Protein AF-A0A658NZV2-F1 (afdb_monomer_lite)

pLDDT: mean 90.11, std 6.45, range [63.69, 96.94]

Sequence (92 aa):
LFAEFDTFVMGRRTWEAAAAMGPENPLAGKRVVVVSRTLSADAAPGATLVRDGVVEAVARLKAEEGKDVWLYGGGALFRTLLDAGLVDTAEV

Structure (mmCIF, N/CA/C/O backbone):
data_AF-A0A658NZV2-F1
#
_entry.id   AF-A0A658NZV2-F1
#
loop_
_atom_site.group_PDB
_atom_site.id
_atom_site.type_symbol
_atom_site.label_atom_id
_atom_site.label_alt_id
_atom_site.label_comp_id
_atom_site.label_asym_id
_atom_site.label_entity_id
_atom_site.label_seq_id
_atom_site.pdbx_PDB_ins_code
_atom_site.Cartn_x
_atom_site.Cartn_y
_atom_site.Cartn_z
_atom_site.occupancy
_atom_site.B_iso_or_equiv
_atom_site.auth_seq_id
_atom_site.auth_comp_id
_atom_site.auth_asym_id
_atom_site.auth_atom_id
_atom_site.pdbx_PDB_model_num
ATOM 1 N N . LEU A 1 1 ? -9.447 12.675 -4.533 1.00 64.31 1 LEU A N 1
ATOM 2 C CA . LEU A 1 1 ? -9.026 11.262 -4.501 1.00 64.31 1 LEU A CA 1
ATOM 3 C C . LEU A 1 1 ? -7.582 11.073 -4.030 1.00 64.31 1 LEU A C 1
ATOM 5 O O . LEU A 1 1 ? -7.382 11.002 -2.833 1.00 64.31 1 LEU A O 1
ATOM 9 N N . PHE A 1 2 ? -6.536 11.090 -4.869 1.00 63.69 2 PHE A N 1
ATOM 10 C CA . PHE A 1 2 ? -5.159 10.769 -4.409 1.00 63.69 2 PHE A CA 1
ATOM 11 C C . PHE A 1 2 ? -4.565 11.705 -3.331 1.00 63.69 2 PHE A C 1
ATOM 13 O O . PHE A 1 2 ? -3.622 11.337 -2.633 1.00 63.69 2 PHE A O 1
ATOM 20 N N . ALA A 1 3 ? -5.080 12.928 -3.184 1.00 70.38 3 ALA A N 1
ATOM 21 C CA . ALA A 1 3 ? -4.647 13.867 -2.144 1.00 70.38 3 ALA A CA 1
ATOM 22 C C . ALA A 1 3 ? -5.201 13.532 -0.742 1.00 70.38 3 ALA A C 1
ATOM 24 O O . ALA A 1 3 ? -4.617 13.953 0.264 1.00 70.38 3 ALA A O 1
ATOM 25 N N . GLU A 1 4 ? -6.301 12.778 -0.683 1.00 77.56 4 GLU A N 1
ATOM 26 C CA . GLU A 1 4 ? -6.985 12.379 0.555 1.00 77.56 4 GLU A CA 1
ATOM 27 C C . GLU A 1 4 ? -6.301 11.188 1.224 1.00 77.56 4 GLU A C 1
ATOM 29 O O . 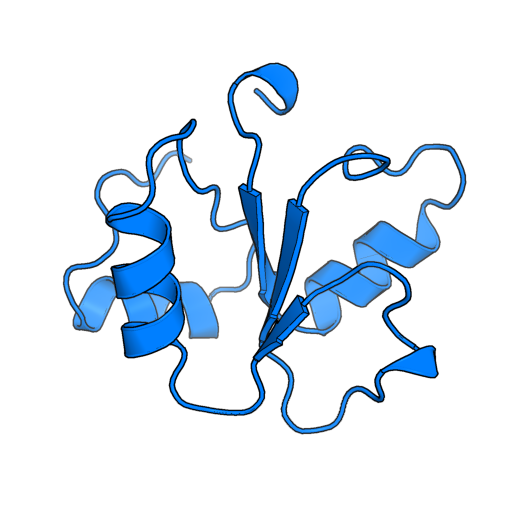GLU A 1 4 ? -6.372 11.063 2.437 1.00 77.56 4 GLU A O 1
ATOM 34 N N . PHE A 1 5 ? -5.534 10.405 0.464 1.00 82.88 5 PHE A N 1
ATOM 35 C CA . PHE A 1 5 ? -4.784 9.255 0.963 1.00 82.88 5 PHE A CA 1
ATOM 36 C C . PHE A 1 5 ? -3.285 9.575 1.000 1.00 82.88 5 PHE A C 1
ATOM 38 O O . PHE A 1 5 ? -2.719 10.180 0.073 1.00 82.88 5 PHE A O 1
ATOM 45 N N . ASP A 1 6 ? -2.623 9.201 2.089 1.00 84.12 6 ASP A N 1
ATOM 46 C CA . ASP A 1 6 ? -1.162 9.278 2.212 1.00 84.12 6 ASP A CA 1
ATOM 47 C C . ASP A 1 6 ? -0.485 7.916 1.999 1.00 84.12 6 ASP A C 1
ATOM 49 O O . ASP A 1 6 ? 0.681 7.877 1.591 1.00 84.12 6 ASP A O 1
ATOM 53 N N . THR A 1 7 ? -1.241 6.830 2.183 1.00 92.56 7 THR A N 1
ATOM 54 C CA . THR A 1 7 ? -0.752 5.455 2.186 1.00 92.56 7 THR A CA 1
ATOM 55 C C . THR A 1 7 ? -1.494 4.612 1.159 1.00 92.56 7 THR A C 1
ATOM 57 O O . THR A 1 7 ? -2.716 4.485 1.189 1.00 92.56 7 THR A O 1
ATOM 60 N N . PHE A 1 8 ? -0.734 3.987 0.262 1.00 94.19 8 PHE A N 1
ATOM 61 C CA . PHE A 1 8 ? -1.250 3.116 -0.788 1.00 94.19 8 PHE A CA 1
ATOM 62 C C . PHE A 1 8 ? -0.724 1.702 -0.594 1.00 94.19 8 PHE A C 1
ATOM 64 O O . PHE A 1 8 ? 0.488 1.477 -0.603 1.00 94.19 8 PHE A O 1
ATOM 71 N N . VAL A 1 9 ? -1.630 0.737 -0.466 1.00 95.44 9 VAL A N 1
ATOM 72 C CA . VAL A 1 9 ? -1.290 -0.686 -0.382 1.00 95.44 9 VAL A CA 1
ATOM 73 C C . VAL A 1 9 ? -1.618 -1.340 -1.714 1.00 95.44 9 VAL A C 1
ATOM 75 O O . VAL A 1 9 ? -2.724 -1.175 -2.236 1.00 95.44 9 VAL A O 1
ATOM 78 N N . MET A 1 10 ? -0.667 -2.081 -2.285 1.00 95.94 10 MET A N 1
ATOM 79 C CA . MET A 1 10 ? -0.892 -2.759 -3.556 1.00 95.94 10 MET A CA 1
ATOM 80 C C . MET A 1 10 ? -0.113 -4.056 -3.753 1.00 95.94 10 MET A C 1
ATOM 82 O O . MET A 1 10 ? 0.901 -4.310 -3.112 1.00 95.94 10 MET A O 1
ATOM 86 N N . GLY A 1 11 ? -0.571 -4.887 -4.686 1.00 95.50 11 GLY A N 1
ATOM 87 C CA . GLY A 1 11 ? 0.188 -6.034 -5.180 1.00 95.50 11 GLY A CA 1
ATOM 88 C C . GLY A 1 11 ? 1.237 -5.650 -6.229 1.00 95.50 11 GLY A C 1
ATOM 89 O O . GLY A 1 11 ? 1.184 -4.579 -6.832 1.00 95.50 11 GLY A O 1
ATOM 90 N N . ARG A 1 12 ? 2.154 -6.580 -6.521 1.00 94.19 12 ARG A N 1
ATOM 91 C CA . ARG A 1 12 ? 3.233 -6.382 -7.508 1.00 94.19 12 ARG A CA 1
ATOM 92 C C . ARG A 1 12 ? 2.774 -5.851 -8.866 1.00 94.19 12 ARG A C 1
ATOM 94 O O . ARG A 1 12 ? 3.358 -4.900 -9.355 1.00 94.19 12 ARG A O 1
ATOM 101 N N . ARG A 1 13 ? 1.766 -6.472 -9.489 1.00 92.69 13 ARG A N 1
ATOM 102 C CA . ARG A 1 13 ? 1.347 -6.100 -10.854 1.00 92.69 13 ARG A CA 1
ATOM 103 C C . ARG A 1 13 ? 0.881 -4.647 -10.924 1.00 92.69 13 ARG A C 1
ATOM 105 O O . ARG A 1 13 ? 1.165 -3.950 -11.887 1.00 92.69 13 ARG A O 1
ATOM 112 N N . THR A 1 14 ? 0.181 -4.196 -9.885 1.00 93.12 14 THR A N 1
ATOM 113 C CA . THR A 1 14 ? -0.270 -2.810 -9.767 1.00 93.12 14 THR A CA 1
ATOM 114 C C . THR A 1 14 ? 0.914 -1.867 -9.557 1.00 93.12 14 THR A C 1
ATOM 116 O O . THR A 1 14 ? 0.966 -0.821 -10.193 1.00 93.12 14 THR A O 1
ATOM 119 N N . TRP A 1 15 ? 1.893 -2.262 -8.733 1.00 92.75 15 TRP A N 1
ATOM 120 C CA . TRP A 1 15 ? 3.145 -1.516 -8.581 1.00 92.75 15 TRP A CA 1
ATOM 121 C C . TRP A 1 15 ? 3.893 -1.367 -9.910 1.00 92.75 15 TRP A C 1
ATOM 123 O O . TRP A 1 15 ? 4.255 -0.257 -10.278 1.00 92.75 15 TRP A O 1
ATOM 133 N N . GLU A 1 16 ? 4.086 -2.458 -10.654 1.00 92.00 16 GLU A N 1
ATOM 134 C CA . GLU A 1 16 ? 4.780 -2.443 -11.949 1.00 92.00 16 GLU A CA 1
ATOM 135 C C . GLU A 1 16 ? 4.073 -1.526 -12.958 1.00 92.00 16 GLU A C 1
ATOM 137 O O . GLU A 1 16 ? 4.732 -0.752 -13.650 1.00 92.00 16 GLU A O 1
ATOM 142 N N . ALA A 1 17 ? 2.736 -1.553 -12.996 1.00 91.19 17 ALA A N 1
ATOM 143 C CA . ALA A 1 17 ? 1.949 -0.661 -13.844 1.00 91.19 17 ALA A CA 1
ATOM 144 C C . ALA A 1 17 ? 2.111 0.816 -13.448 1.00 91.19 17 ALA A C 1
ATOM 146 O O . ALA A 1 17 ? 2.314 1.658 -14.318 1.00 91.19 17 ALA A O 1
ATOM 147 N N . ALA A 1 18 ? 2.068 1.133 -12.150 1.00 89.31 18 ALA A N 1
ATOM 148 C CA . ALA A 1 18 ? 2.266 2.499 -11.665 1.00 89.31 18 ALA A CA 1
ATOM 149 C C . ALA A 1 18 ? 3.704 2.993 -11.902 1.00 89.31 18 ALA A C 1
ATOM 151 O O . ALA A 1 18 ? 3.912 4.131 -12.316 1.00 89.31 18 ALA A O 1
ATOM 152 N N . ALA A 1 19 ? 4.703 2.132 -11.695 1.00 87.88 19 ALA A N 1
ATOM 153 C CA . ALA A 1 19 ? 6.106 2.446 -11.948 1.00 87.88 19 ALA A CA 1
ATOM 154 C C . ALA A 1 19 ? 6.376 2.720 -13.438 1.00 87.88 19 ALA A C 1
ATOM 156 O O . ALA A 1 19 ? 7.160 3.609 -13.767 1.00 87.88 19 ALA A O 1
ATOM 157 N N . ALA A 1 20 ? 5.683 2.015 -14.338 1.00 90.00 20 ALA A N 1
ATOM 158 C CA . ALA A 1 20 ? 5.779 2.233 -15.780 1.00 90.00 20 ALA A CA 1
ATOM 159 C C . ALA A 1 20 ? 5.227 3.597 -16.247 1.00 90.00 20 ALA A C 1
ATOM 161 O O . ALA A 1 20 ? 5.556 4.023 -17.352 1.00 90.00 20 ALA A O 1
ATOM 162 N N . MET A 1 21 ? 4.442 4.307 -15.422 1.00 87.38 21 MET A N 1
ATOM 163 C CA . MET A 1 21 ? 3.948 5.661 -15.733 1.00 87.38 21 MET A CA 1
ATOM 164 C C . MET A 1 21 ? 5.036 6.743 -15.618 1.00 87.38 21 MET A C 1
ATOM 166 O O . MET A 1 21 ? 4.845 7.866 -16.084 1.00 87.38 21 MET A O 1
ATOM 170 N N . GLY A 1 22 ? 6.183 6.437 -15.001 1.00 84.00 22 GLY A N 1
ATOM 171 C 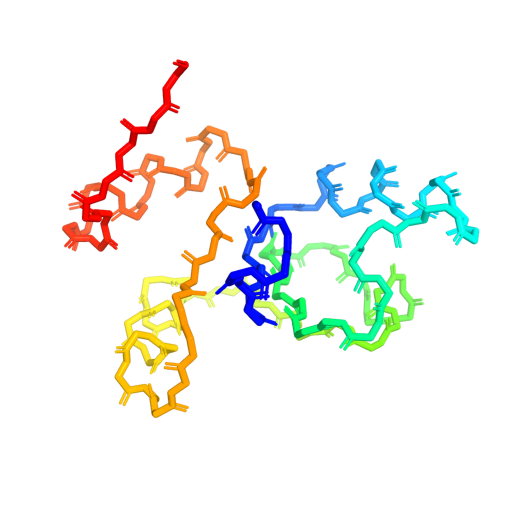CA . GLY A 1 22 ? 7.297 7.378 -14.894 1.00 84.00 22 GLY A CA 1
ATOM 172 C C . G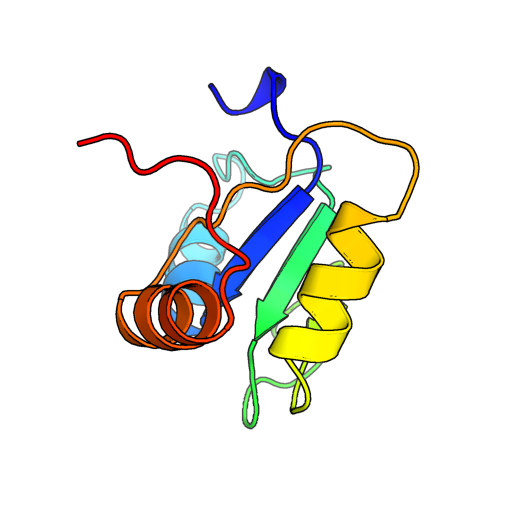LY A 1 22 ? 6.926 8.661 -14.122 1.00 84.00 22 GLY A C 1
ATOM 173 O O . GLY A 1 22 ? 6.330 8.563 -13.049 1.00 84.00 22 GLY A O 1
ATOM 174 N N . PRO A 1 23 ? 7.276 9.865 -14.619 1.00 82.19 23 PRO A N 1
ATOM 175 C CA . PRO A 1 23 ? 7.013 11.137 -13.930 1.00 82.19 23 PRO A CA 1
ATOM 176 C C . PRO A 1 23 ? 5.534 11.439 -13.663 1.00 82.19 23 PRO A C 1
ATOM 178 O O . PRO A 1 23 ? 5.227 12.217 -12.765 1.00 82.19 23 PRO A O 1
ATOM 181 N N . GLU A 1 24 ? 4.622 10.831 -14.422 1.00 82.56 24 GLU A N 1
ATOM 182 C CA . GLU A 1 24 ? 3.175 11.005 -14.253 1.00 82.56 24 GLU A CA 1
ATOM 183 C C . GLU A 1 24 ? 2.592 10.091 -13.166 1.00 82.56 24 GLU A C 1
ATOM 185 O O . GLU A 1 24 ? 1.382 10.085 -12.942 1.00 82.56 24 GLU A O 1
ATOM 190 N N . ASN A 1 25 ? 3.433 9.307 -12.482 1.00 84.44 25 ASN A N 1
ATOM 191 C CA . ASN A 1 25 ? 2.988 8.405 -11.432 1.00 84.44 25 ASN A CA 1
ATOM 192 C C . ASN A 1 25 ? 2.340 9.195 -10.270 1.00 84.44 25 ASN A C 1
ATOM 194 O O . ASN A 1 25 ? 3.045 9.901 -9.539 1.00 84.44 25 ASN A O 1
ATOM 198 N N . PRO A 1 26 ? 1.025 9.028 -10.019 1.00 82.56 26 PRO A N 1
ATOM 199 C CA . PRO A 1 26 ? 0.307 9.765 -8.976 1.00 82.56 26 PRO A CA 1
ATOM 200 C C . PRO A 1 26 ? 0.733 9.376 -7.550 1.00 82.56 26 PRO A C 1
ATOM 202 O O . PRO A 1 26 ? 0.328 10.023 -6.584 1.00 82.56 26 PRO A O 1
ATOM 205 N N . LEU A 1 27 ? 1.539 8.320 -7.406 1.00 86.00 27 LEU A N 1
ATOM 206 C CA . LEU A 1 27 ? 2.075 7.838 -6.134 1.00 86.00 27 LEU A CA 1
ATOM 207 C C . LEU A 1 27 ? 3.415 8.490 -5.761 1.00 86.00 27 LEU A C 1
ATOM 209 O O . LEU A 1 27 ? 3.952 8.205 -4.689 1.00 86.00 27 LEU A O 1
ATOM 213 N N . ALA A 1 28 ? 3.979 9.346 -6.618 1.00 83.81 28 ALA A N 1
ATOM 214 C CA . ALA A 1 28 ? 5.218 10.051 -6.315 1.00 83.81 28 ALA A CA 1
ATOM 215 C C . ALA A 1 28 ? 5.084 10.862 -5.008 1.00 83.81 28 ALA A C 1
ATOM 217 O O . ALA A 1 28 ? 4.163 11.661 -4.840 1.00 83.81 28 ALA A O 1
ATOM 218 N N . GLY A 1 29 ? 5.999 10.633 -4.061 1.00 84.62 29 GLY A N 1
ATOM 219 C CA . GLY A 1 29 ? 5.982 11.282 -2.743 1.00 84.62 29 GLY A CA 1
ATOM 220 C C . GLY A 1 29 ? 4.938 10.740 -1.757 1.00 84.62 29 GLY A C 1
ATOM 221 O O . GLY A 1 29 ? 4.769 11.319 -0.685 1.00 84.62 29 GLY A O 1
ATOM 222 N N . LYS A 1 30 ? 4.239 9.646 -2.087 1.00 88.50 30 LYS A N 1
ATOM 223 C CA . LYS A 1 30 ? 3.303 8.953 -1.188 1.00 88.50 30 LYS A CA 1
ATOM 224 C C . LYS A 1 30 ? 3.966 7.761 -0.509 1.00 88.50 30 LYS A C 1
ATOM 226 O O . LYS A 1 30 ? 4.936 7.201 -1.022 1.00 88.50 30 LYS A O 1
ATOM 231 N N . ARG A 1 31 ? 3.416 7.327 0.628 1.00 92.31 31 ARG A N 1
ATOM 232 C CA . ARG A 1 31 ? 3.825 6.067 1.254 1.00 92.31 31 ARG A CA 1
ATOM 233 C C . ARG A 1 31 ? 3.231 4.917 0.449 1.00 92.31 31 ARG A C 1
ATOM 235 O O . ARG A 1 31 ? 2.014 4.794 0.339 1.00 92.31 31 ARG A O 1
ATOM 242 N N . VAL A 1 32 ? 4.087 4.064 -0.104 1.00 94.69 32 VAL A N 1
ATOM 243 C CA . VAL A 1 32 ? 3.661 2.907 -0.900 1.00 94.69 32 VAL A CA 1
ATOM 244 C C . VAL A 1 32 ? 4.073 1.619 -0.203 1.00 94.69 32 VAL A C 1
ATOM 246 O O . VAL A 1 32 ? 5.231 1.447 0.171 1.00 94.69 32 VAL A O 1
ATOM 249 N N . VAL A 1 33 ? 3.123 0.701 -0.045 1.00 95.75 33 VAL A N 1
ATOM 250 C CA . VAL A 1 33 ? 3.322 -0.631 0.527 1.00 95.75 33 VAL A CA 1
ATOM 251 C C . VAL A 1 33 ? 3.023 -1.671 -0.546 1.00 95.75 33 VAL A C 1
ATOM 253 O O . VAL A 1 33 ? 1.891 -1.778 -1.020 1.00 95.75 33 VAL A O 1
ATOM 256 N N . VAL A 1 34 ? 4.031 -2.452 -0.932 1.00 96.44 34 VAL A N 1
ATOM 257 C CA . VAL A 1 34 ? 3.911 -3.466 -1.985 1.00 96.44 34 VAL A CA 1
ATOM 258 C C . VAL A 1 34 ? 3.942 -4.864 -1.385 1.00 96.44 34 VAL A C 1
ATOM 260 O O . VAL A 1 34 ? 4.942 -5.300 -0.819 1.00 96.44 34 VAL A O 1
ATOM 263 N N . VAL A 1 35 ? 2.850 -5.601 -1.564 1.00 96.50 35 VAL A N 1
ATOM 264 C CA . VAL A 1 35 ? 2.689 -6.980 -1.099 1.00 96.50 35 VAL A CA 1
ATOM 265 C C . VAL A 1 35 ? 3.181 -7.930 -2.189 1.00 96.50 35 VAL A C 1
ATOM 267 O O . VAL A 1 35 ? 2.662 -7.919 -3.311 1.00 96.50 35 VAL A O 1
ATOM 270 N N . SER A 1 36 ? 4.195 -8.747 -1.879 1.00 94.94 36 SER A N 1
ATOM 271 C CA . SER A 1 36 ? 5.372 -8.935 -2.745 1.00 94.94 36 SER A CA 1
ATOM 272 C C . SER A 1 36 ? 6.317 -10.047 -2.269 1.00 94.94 36 SER A C 1
ATOM 274 O O . SER A 1 36 ? 7.384 -9.729 -1.764 1.00 94.94 36 SER A O 1
ATOM 276 N N . ARG A 1 37 ? 6.037 -11.339 -2.512 1.00 92.88 37 ARG A N 1
ATOM 277 C CA . ARG A 1 37 ? 7.008 -12.414 -2.190 1.00 92.88 37 ARG A CA 1
ATOM 278 C C . ARG A 1 37 ? 8.249 -12.453 -3.084 1.00 92.88 37 ARG A C 1
ATOM 280 O O . ARG A 1 37 ? 9.327 -12.769 -2.601 1.00 92.88 37 ARG A O 1
ATOM 287 N N . THR A 1 38 ? 8.122 -12.125 -4.371 1.00 93.19 38 THR A N 1
ATOM 288 C CA . THR A 1 38 ? 9.225 -12.287 -5.349 1.00 93.19 38 THR A CA 1
ATOM 289 C C . THR A 1 38 ? 9.711 -10.982 -5.981 1.00 93.19 38 THR A C 1
ATOM 291 O O . THR A 1 38 ? 10.560 -11.025 -6.862 1.00 93.19 38 THR A O 1
ATOM 294 N N . LEU A 1 39 ? 9.178 -9.833 -5.558 1.00 93.56 39 LEU A N 1
ATOM 295 C CA . LEU A 1 39 ? 9.721 -8.533 -5.958 1.00 93.56 39 LEU A CA 1
ATOM 296 C C .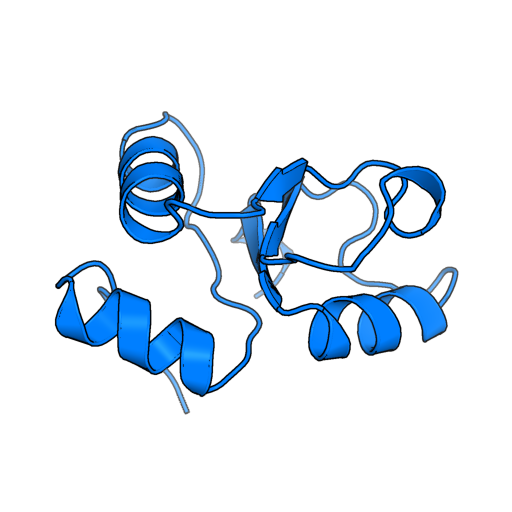 LEU A 1 39 ? 10.979 -8.261 -5.115 1.00 93.56 39 LEU A C 1
ATOM 298 O O . LEU A 1 39 ? 10.990 -8.535 -3.906 1.00 93.56 39 LEU A O 1
ATOM 302 N N . SER A 1 40 ? 12.051 -7.797 -5.753 1.00 91.81 40 SER A N 1
ATOM 303 C CA . SER A 1 40 ? 13.264 -7.353 -5.061 1.00 91.81 40 SER A CA 1
ATOM 304 C C . SER A 1 40 ? 13.080 -5.929 -4.534 1.00 91.81 40 SER A C 1
ATOM 306 O O . SER A 1 40 ? 12.255 -5.176 -5.047 1.00 91.81 40 SER A O 1
ATOM 308 N N . ALA A 1 41 ? 13.847 -5.555 -3.507 1.00 88.44 41 ALA A N 1
ATOM 309 C CA . ALA A 1 41 ? 13.821 -4.189 -2.982 1.00 88.44 41 ALA A CA 1
ATOM 310 C C . ALA A 1 41 ? 14.285 -3.170 -4.041 1.00 88.44 41 ALA A C 1
ATOM 312 O O . ALA A 1 41 ? 13.676 -2.116 -4.184 1.00 88.44 41 ALA A O 1
ATOM 313 N N . ASP A 1 42 ? 15.279 -3.537 -4.856 1.00 89.75 42 ASP A N 1
ATOM 314 C CA . ASP A 1 42 ? 15.799 -2.691 -5.940 1.00 89.75 42 ASP A CA 1
ATOM 315 C C . ASP A 1 42 ? 14.754 -2.402 -7.030 1.00 89.75 42 ASP A C 1
ATOM 317 O O . ASP A 1 42 ? 14.807 -1.366 -7.685 1.00 89.75 42 ASP A O 1
ATOM 321 N N . ALA A 1 43 ? 13.777 -3.299 -7.212 1.00 87.69 43 ALA A N 1
ATOM 322 C CA . ALA A 1 43 ? 12.675 -3.126 -8.159 1.00 87.69 43 ALA A CA 1
ATOM 323 C C . ALA A 1 43 ? 11.503 -2.302 -7.589 1.00 87.69 43 ALA A C 1
ATOM 325 O O . ALA A 1 43 ? 10.516 -2.062 -8.291 1.00 87.69 43 ALA A O 1
ATOM 326 N N . ALA A 1 44 ? 11.582 -1.888 -6.321 1.00 87.69 44 ALA A N 1
ATOM 327 C CA . ALA A 1 44 ? 10.566 -1.085 -5.650 1.00 87.69 44 ALA A CA 1
ATOM 328 C C . ALA A 1 44 ? 11.187 0.036 -4.792 1.00 87.69 44 ALA A C 1
ATOM 330 O O . ALA A 1 44 ? 10.952 0.089 -3.581 1.00 87.69 44 ALA A O 1
ATOM 331 N N . PRO A 1 45 ? 12.002 0.930 -5.386 1.00 87.25 45 PRO A N 1
ATOM 332 C CA . PRO A 1 45 ? 12.690 1.968 -4.631 1.00 87.25 45 PRO A CA 1
ATOM 333 C C . PRO A 1 45 ? 11.687 2.899 -3.942 1.00 87.25 45 PRO A C 1
ATOM 335 O O . PRO A 1 45 ? 10.746 3.394 -4.561 1.00 87.25 45 PRO A O 1
ATOM 338 N N . GLY A 1 46 ? 11.895 3.131 -2.645 1.00 87.19 46 GLY A N 1
ATOM 339 C CA . GLY A 1 46 ? 11.031 3.988 -1.827 1.00 87.19 46 GLY A CA 1
ATOM 340 C C . GLY A 1 46 ? 9.715 3.345 -1.373 1.00 87.19 46 GLY A C 1
ATOM 341 O O . GLY A 1 46 ? 8.975 3.981 -0.627 1.00 87.19 46 GLY A O 1
ATOM 342 N N . ALA A 1 47 ? 9.428 2.099 -1.765 1.00 92.94 47 ALA A N 1
ATOM 343 C CA . ALA A 1 47 ? 8.267 1.362 -1.281 1.00 92.94 47 ALA A CA 1
ATOM 344 C C . ALA A 1 47 ? 8.630 0.411 -0.129 1.00 92.94 47 ALA A C 1
ATOM 346 O O . ALA A 1 47 ? 9.691 -0.216 -0.109 1.00 92.94 47 ALA A O 1
ATOM 347 N N . THR A 1 48 ? 7.701 0.236 0.807 1.00 94.69 48 THR A N 1
ATOM 348 C CA . THR A 1 48 ? 7.793 -0.792 1.846 1.00 94.69 48 THR A CA 1
ATOM 349 C C . THR A 1 48 ? 7.336 -2.126 1.275 1.00 94.69 48 THR A C 1
ATOM 351 O O . THR A 1 48 ? 6.177 -2.284 0.894 1.00 94.69 48 THR A O 1
ATOM 354 N N . LEU A 1 49 ? 8.228 -3.115 1.235 1.00 95.94 49 LEU A N 1
ATOM 355 C CA . LEU A 1 49 ? 7.889 -4.445 0.742 1.00 95.94 49 LEU A CA 1
ATOM 356 C C . LEU A 1 49 ? 7.355 -5.335 1.874 1.00 95.94 49 LEU A C 1
ATOM 358 O O . LEU A 1 49 ? 8.063 -5.618 2.838 1.00 95.94 49 LEU A O 1
ATOM 362 N N . VAL A 1 50 ? 6.135 -5.845 1.714 1.00 96.19 50 VAL A N 1
ATOM 363 C CA . VAL A 1 50 ? 5.532 -6.849 2.601 1.00 96.19 50 VAL A CA 1
ATOM 364 C C . VAL A 1 50 ? 5.580 -8.199 1.895 1.00 96.19 50 VAL A C 1
ATOM 366 O O . VAL A 1 50 ? 4.881 -8.430 0.906 1.00 96.19 50 VAL A O 1
ATOM 369 N N . ARG A 1 51 ? 6.444 -9.100 2.372 1.00 94.38 51 ARG A N 1
ATOM 370 C CA . ARG A 1 51 ? 6.576 -10.444 1.787 1.00 94.38 51 ARG A CA 1
ATOM 371 C C . ARG A 1 51 ? 5.450 -11.360 2.252 1.00 94.38 51 ARG A C 1
ATOM 373 O O . ARG A 1 51 ? 4.803 -11.980 1.414 1.00 94.38 51 ARG A O 1
ATOM 380 N N . ASP A 1 52 ? 5.188 -11.345 3.554 1.00 92.38 52 ASP A N 1
ATOM 381 C CA . ASP A 1 52 ? 4.186 -12.149 4.252 1.00 92.38 52 ASP A CA 1
ATOM 382 C C . ASP A 1 52 ? 3.530 -11.302 5.356 1.00 92.38 52 ASP A C 1
ATOM 384 O O . ASP A 1 52 ? 3.983 -10.190 5.634 1.00 92.38 52 ASP A O 1
ATOM 388 N N . GLY A 1 53 ? 2.465 -11.808 5.983 1.00 93.94 53 GLY A N 1
ATOM 389 C CA . GLY A 1 53 ? 1.814 -11.122 7.108 1.00 93.94 53 GLY A CA 1
ATOM 390 C C . GLY A 1 53 ? 1.105 -9.820 6.716 1.00 93.94 53 GLY A C 1
ATOM 391 O O . GLY A 1 53 ? 1.209 -8.798 7.393 1.00 93.94 53 GLY A O 1
ATOM 392 N N . VAL A 1 54 ? 0.429 -9.818 5.563 1.00 94.31 54 VAL A N 1
ATOM 393 C CA . VAL A 1 54 ? -0.228 -8.610 5.042 1.00 94.31 54 VAL A CA 1
ATOM 394 C C . VAL A 1 54 ? -1.380 -8.128 5.920 1.00 94.31 54 VAL A C 1
ATOM 396 O O . VAL A 1 54 ? -1.611 -6.927 6.013 1.00 94.31 54 VAL A O 1
ATOM 399 N N . VAL A 1 55 ? -2.075 -9.048 6.589 1.00 95.56 55 VAL A N 1
ATOM 400 C CA . VAL A 1 55 ? -3.173 -8.721 7.504 1.00 95.56 55 VAL A CA 1
ATOM 401 C C . VAL A 1 55 ? -2.628 -7.928 8.688 1.00 95.56 55 VAL A C 1
ATOM 403 O O . VAL A 1 55 ? -3.129 -6.851 8.997 1.00 95.56 55 VAL A O 1
ATOM 406 N N . GLU A 1 56 ? -1.539 -8.399 9.290 1.00 96.38 56 GLU A N 1
ATOM 407 C CA . GLU A 1 56 ? -0.865 -7.736 10.402 1.00 96.38 56 GLU A CA 1
ATOM 408 C C . GLU A 1 56 ? -0.255 -6.400 9.974 1.00 96.38 56 GLU A C 1
ATOM 410 O O . GLU A 1 56 ? -0.320 -5.425 10.722 1.00 96.38 56 GLU A O 1
ATOM 415 N N . ALA A 1 57 ? 0.320 -6.336 8.770 1.00 94.69 57 ALA A N 1
ATOM 416 C CA . ALA A 1 57 ? 0.870 -5.101 8.225 1.00 94.69 57 ALA A CA 1
ATOM 417 C C . ALA A 1 57 ? -0.220 -4.034 8.044 1.00 94.69 57 ALA A C 1
ATOM 419 O O . ALA A 1 57 ? -0.049 -2.906 8.498 1.00 94.69 57 ALA A O 1
ATOM 420 N N . VAL A 1 58 ? -1.356 -4.387 7.435 1.00 93.69 58 VAL A N 1
ATOM 421 C CA . VAL A 1 58 ? -2.469 -3.447 7.227 1.00 93.69 58 VAL A CA 1
ATOM 422 C C . VAL A 1 58 ? -3.147 -3.078 8.544 1.00 93.69 58 VAL A C 1
ATOM 424 O O . VAL A 1 58 ? -3.460 -1.909 8.743 1.00 93.69 58 VAL A O 1
ATOM 427 N N . ALA A 1 59 ? -3.309 -4.019 9.476 1.00 94.62 59 ALA A N 1
ATOM 428 C CA . ALA A 1 59 ? -3.842 -3.721 10.804 1.00 94.62 59 ALA A CA 1
ATOM 429 C C . ALA A 1 59 ? -2.972 -2.702 11.560 1.00 94.62 59 ALA A C 1
ATOM 431 O O . ALA A 1 59 ? -3.505 -1.803 12.204 1.00 94.62 59 ALA A O 1
ATOM 432 N N . ARG A 1 60 ? -1.639 -2.802 11.443 1.00 93.88 60 ARG A N 1
ATOM 433 C CA . ARG A 1 60 ? -0.713 -1.806 12.004 1.00 93.88 60 ARG A CA 1
ATOM 434 C C . ARG A 1 60 ? -0.858 -0.453 11.321 1.00 93.88 60 ARG A C 1
ATOM 436 O O . ARG A 1 60 ? -0.987 0.535 12.025 1.00 93.88 60 ARG A O 1
ATOM 443 N N . LEU A 1 61 ? -0.908 -0.419 9.988 1.00 92.50 61 LEU A N 1
ATOM 444 C CA . LEU A 1 61 ? -1.098 0.829 9.238 1.00 92.50 61 LEU A CA 1
ATOM 445 C C . LEU A 1 61 ? -2.392 1.542 9.642 1.00 92.50 61 LEU A C 1
ATOM 447 O O . LEU A 1 61 ? -2.373 2.743 9.865 1.00 92.50 61 LEU A O 1
ATOM 451 N N . LYS A 1 62 ? -3.495 0.802 9.800 1.00 90.69 62 LYS A N 1
ATOM 452 C CA . LYS A 1 62 ? -4.783 1.357 10.249 1.00 90.69 62 LYS A CA 1
ATOM 453 C C . LYS A 1 62 ? -4.766 1.875 11.692 1.00 90.69 62 LYS A C 1
ATOM 455 O O . LYS A 1 62 ? -5.664 2.618 12.066 1.00 90.69 62 LYS A O 1
ATOM 460 N N . ALA A 1 63 ? -3.797 1.456 12.504 1.00 91.88 63 ALA A N 1
ATOM 461 C CA . ALA A 1 63 ? -3.630 1.912 13.881 1.00 91.88 63 ALA A CA 1
ATOM 462 C C . ALA A 1 63 ? -2.634 3.080 14.015 1.00 91.88 63 ALA A C 1
ATOM 464 O O . ALA A 1 63 ? -2.519 3.649 15.099 1.00 91.88 63 ALA A O 1
ATOM 465 N N . GLU A 1 64 ? -1.891 3.413 12.955 1.00 90.06 64 GLU A N 1
ATOM 466 C CA . GLU A 1 64 ? -1.000 4.574 12.928 1.00 90.06 64 GLU A CA 1
ATOM 467 C C . GLU A 1 64 ? -1.820 5.871 12.801 1.00 90.06 64 GLU A C 1
ATOM 469 O O . GLU A 1 64 ? -2.865 5.905 12.153 1.00 90.06 64 GLU A O 1
ATOM 474 N N . GLU A 1 65 ? -1.343 6.960 13.411 1.00 84.50 65 GLU A N 1
ATOM 475 C CA . GLU A 1 65 ? -1.904 8.291 13.159 1.00 84.50 65 GLU A CA 1
ATOM 476 C C . GLU A 1 65 ? -1.578 8.716 11.720 1.00 84.50 65 GLU A C 1
ATOM 478 O O . GLU A 1 65 ? -0.421 8.671 11.297 1.00 84.50 65 GLU A O 1
ATOM 483 N N . GLY A 1 66 ? -2.584 9.144 10.958 1.00 82.62 66 GLY A N 1
ATO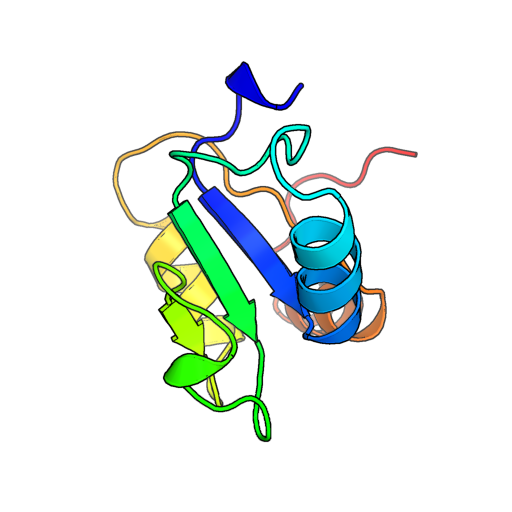M 484 C CA . GLY A 1 66 ? -2.407 9.493 9.552 1.00 82.62 66 GLY A CA 1
ATOM 485 C C . GLY A 1 66 ? -3.729 9.641 8.814 1.00 82.62 66 GLY A C 1
ATOM 486 O O . GLY A 1 66 ? -4.795 9.708 9.433 1.00 82.62 66 GLY A O 1
ATOM 487 N N . LYS A 1 67 ? -3.650 9.733 7.485 1.00 84.62 67 LYS A N 1
ATOM 488 C CA . LYS A 1 67 ? -4.828 9.687 6.615 1.00 84.62 67 LYS A CA 1
ATOM 489 C C . LYS A 1 67 ? -5.216 8.242 6.300 1.00 84.62 67 LYS A C 1
ATOM 491 O O . LYS A 1 67 ? -4.543 7.288 6.681 1.00 84.62 67 LYS A O 1
ATOM 496 N N . ASP A 1 68 ? -6.311 8.102 5.565 1.00 88.06 68 ASP A N 1
ATOM 497 C CA . ASP A 1 68 ? -6.838 6.808 5.166 1.00 88.06 68 ASP A CA 1
ATOM 498 C C . ASP A 1 68 ? -5.852 6.008 4.298 1.00 88.06 68 ASP A C 1
ATOM 500 O O . ASP A 1 68 ? -5.046 6.546 3.524 1.00 88.06 68 ASP A O 1
ATOM 504 N N . VAL A 1 69 ? -5.973 4.683 4.400 1.00 90.88 69 VAL A N 1
ATOM 505 C CA . VAL A 1 69 ? -5.205 3.715 3.617 1.00 90.88 69 VAL A CA 1
ATOM 506 C C . VAL A 1 69 ? -6.005 3.322 2.381 1.00 90.88 69 VAL A C 1
ATOM 508 O O . VAL A 1 69 ? -7.062 2.702 2.486 1.00 90.88 69 VAL A O 1
ATOM 511 N N . TRP A 1 70 ? -5.471 3.606 1.194 1.00 92.69 70 TRP A N 1
ATOM 512 C CA . TRP A 1 70 ? -6.094 3.179 -0.054 1.00 92.69 70 TRP A CA 1
ATOM 513 C C . TRP A 1 70 ? -5.548 1.825 -0.507 1.00 92.69 70 TRP A C 1
ATOM 515 O O . TRP A 1 70 ? -4.357 1.677 -0.812 1.00 92.69 70 TRP A O 1
ATOM 525 N N . LEU A 1 71 ? -6.428 0.831 -0.630 1.00 92.94 71 LEU A N 1
ATOM 526 C CA . LEU A 1 71 ? -6.099 -0.407 -1.327 1.00 92.94 71 LEU A CA 1
ATOM 527 C C . LEU A 1 71 ? -6.175 -0.171 -2.840 1.00 92.94 71 LEU A C 1
ATOM 529 O O . LEU A 1 71 ? -7.234 -0.258 -3.454 1.00 92.94 71 LEU A O 1
ATOM 533 N N . TYR A 1 72 ? -5.027 0.094 -3.458 1.00 90.69 72 TYR A N 1
ATOM 534 C CA . TYR A 1 72 ? -4.954 0.428 -4.884 1.00 90.69 72 TYR A CA 1
ATOM 535 C C . TYR A 1 72 ? -5.114 -0.802 -5.793 1.00 90.69 72 TYR A C 1
ATOM 537 O O . TYR A 1 72 ? -5.407 -0.685 -6.979 1.00 90.69 72 TYR A O 1
ATOM 545 N N . GLY A 1 73 ? -4.942 -2.005 -5.238 1.00 90.12 73 GLY A N 1
ATOM 546 C CA . GLY A 1 73 ? -5.225 -3.272 -5.911 1.00 90.12 73 GLY A CA 1
ATOM 547 C C . GLY A 1 73 ? -4.328 -4.417 -5.438 1.00 90.12 73 GLY A C 1
ATOM 548 O O . GLY A 1 73 ? -3.403 -4.235 -4.667 1.00 90.12 73 GLY A O 1
ATOM 549 N N . GLY A 1 74 ? -4.506 -5.659 -5.874 1.00 90.31 74 GLY A N 1
ATOM 550 C CA . GLY A 1 74 ? -5.552 -6.174 -6.755 1.00 90.31 74 GLY A CA 1
ATOM 551 C C . GLY A 1 74 ? -6.514 -7.114 -6.026 1.00 90.31 74 GLY A C 1
ATOM 552 O O . GLY A 1 74 ? -6.435 -7.285 -4.813 1.00 90.31 74 GLY A O 1
ATOM 553 N N . GLY A 1 75 ? -7.397 -7.771 -6.780 1.00 89.06 75 GLY A N 1
ATOM 554 C CA . GLY A 1 75 ? -8.522 -8.537 -6.225 1.00 89.06 75 GLY A CA 1
ATOM 555 C C . GLY A 1 75 ? -8.150 -9.623 -5.207 1.00 89.06 75 GLY A C 1
ATOM 556 O O . GLY A 1 75 ? -8.865 -9.803 -4.229 1.00 89.06 75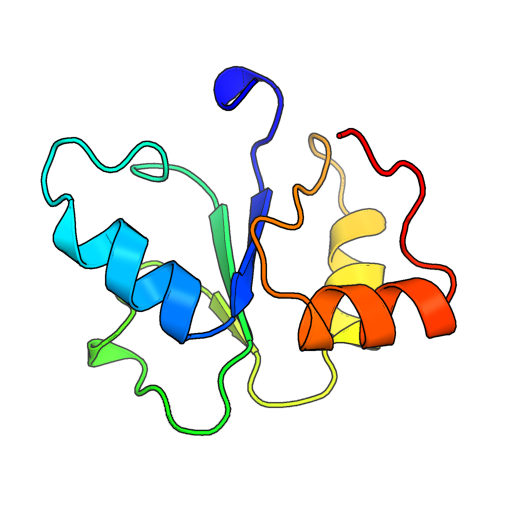 GLY A O 1
ATOM 557 N N . ALA A 1 76 ? -7.010 -10.304 -5.376 1.00 91.00 76 ALA A N 1
ATOM 558 C CA . ALA A 1 76 ? -6.542 -11.285 -4.390 1.00 91.00 76 ALA A CA 1
ATOM 559 C C . ALA A 1 76 ? -6.204 -10.633 -3.039 1.00 91.00 76 ALA A C 1
ATOM 561 O O . ALA A 1 76 ? -6.543 -11.172 -1.994 1.00 91.00 76 ALA A O 1
ATOM 562 N N . LEU A 1 77 ? -5.576 -9.454 -3.066 1.00 93.19 77 LEU A N 1
ATOM 563 C CA . LEU A 1 77 ? -5.255 -8.705 -1.856 1.00 93.19 77 LEU A CA 1
ATOM 564 C C . LEU A 1 77 ? -6.519 -8.127 -1.212 1.00 93.19 77 LEU A C 1
ATOM 566 O O . LEU A 1 77 ? -6.675 -8.232 0.000 1.00 93.19 77 LEU A O 1
ATOM 570 N N . PHE A 1 78 ? -7.440 -7.595 -2.023 1.00 94.62 78 PHE A N 1
ATOM 571 C CA . PHE A 1 78 ? -8.756 -7.161 -1.547 1.00 94.62 78 PHE A CA 1
ATOM 572 C C . PHE A 1 78 ? -9.480 -8.287 -0.822 1.00 94.62 78 PHE A C 1
ATOM 574 O O . PHE A 1 78 ? -9.917 -8.094 0.306 1.00 94.62 78 PHE A O 1
ATOM 581 N N . ARG A 1 79 ? -9.535 -9.480 -1.423 1.00 94.44 79 ARG A N 1
ATOM 582 C CA . ARG A 1 79 ? -10.198 -10.629 -0.812 1.00 94.44 79 ARG A CA 1
ATOM 583 C C . ARG A 1 79 ? -9.579 -11.002 0.535 1.00 94.44 79 ARG A C 1
ATOM 585 O O . ARG A 1 79 ? -10.316 -11.158 1.499 1.00 94.44 79 ARG A O 1
ATOM 592 N N . THR A 1 80 ? -8.250 -11.079 0.616 1.00 95.00 80 THR A N 1
ATOM 593 C CA . THR A 1 80 ? -7.541 -11.378 1.870 1.00 95.00 80 THR A CA 1
ATOM 594 C C . THR A 1 80 ? -7.853 -10.365 2.974 1.00 95.00 80 THR A C 1
ATOM 596 O O . THR A 1 80 ? -8.086 -10.759 4.113 1.00 95.00 80 THR A O 1
ATOM 599 N N . LEU A 1 81 ? -7.856 -9.066 2.659 1.00 95.88 81 LEU A N 1
ATOM 600 C CA . LEU A 1 81 ? -8.136 -8.018 3.648 1.00 95.88 81 LEU A CA 1
ATOM 601 C C . LEU A 1 81 ? -9.621 -7.954 4.021 1.00 95.88 81 LEU A C 1
ATOM 603 O O . LEU A 1 81 ? -9.944 -7.692 5.178 1.00 95.88 81 LEU A O 1
ATOM 607 N N . LEU A 1 82 ? -10.514 -8.224 3.066 1.00 95.56 82 LEU A N 1
ATOM 608 C CA . LEU A 1 82 ? -11.953 -8.293 3.297 1.00 95.56 82 LEU A CA 1
ATOM 609 C C . LEU A 1 82 ? -12.304 -9.455 4.232 1.00 95.56 82 LEU A C 1
ATOM 611 O O . LEU A 1 82 ? -13.002 -9.244 5.219 1.00 95.56 82 LEU A O 1
ATOM 615 N N . ASP A 1 83 ? -11.774 -10.653 3.967 1.00 96.94 83 ASP A N 1
ATOM 616 C CA . ASP A 1 83 ? -11.988 -11.835 4.814 1.00 96.94 83 ASP A CA 1
ATOM 617 C C . ASP A 1 83 ? -11.425 -11.626 6.238 1.00 96.94 83 ASP A C 1
ATOM 619 O O . ASP A 1 83 ? -11.934 -12.201 7.197 1.00 96.94 83 ASP A O 1
ATOM 623 N N . ALA A 1 84 ? -10.407 -10.770 6.391 1.00 96.00 84 ALA A N 1
ATOM 624 C CA . ALA A 1 84 ? -9.839 -10.377 7.680 1.00 96.00 84 ALA A CA 1
ATOM 625 C C . ALA A 1 84 ? -10.586 -9.219 8.379 1.00 96.00 84 ALA A C 1
ATOM 627 O O . ALA A 1 84 ? -10.163 -8.791 9.452 1.00 96.00 84 ALA A O 1
ATOM 628 N N . GLY A 1 85 ? -11.662 -8.686 7.788 1.00 96.12 85 GLY A N 1
ATOM 629 C CA . GLY A 1 85 ? -12.431 -7.572 8.355 1.00 96.12 85 GLY A CA 1
ATOM 630 C C . GLY A 1 85 ? -11.695 -6.227 8.344 1.00 96.12 85 GLY A C 1
ATOM 631 O O . GLY A 1 85 ? -11.997 -5.357 9.154 1.00 96.12 85 GLY A O 1
ATOM 632 N N . LEU A 1 86 ? -10.710 -6.053 7.457 1.00 95.38 86 LEU A N 1
ATOM 633 C CA . LEU A 1 86 ? -9.877 -4.846 7.390 1.00 95.38 86 LEU A CA 1
ATOM 634 C C . LEU A 1 86 ? -10.322 -3.837 6.324 1.00 95.38 86 LEU A C 1
ATOM 636 O O . LEU A 1 86 ? -9.704 -2.779 6.215 1.00 95.38 86 LEU A O 1
ATOM 640 N N . VAL A 1 87 ? -11.372 -4.136 5.560 1.00 94.88 87 VAL A N 1
ATOM 641 C CA . VAL A 1 87 ? -11.951 -3.238 4.550 1.00 94.88 87 VAL A CA 1
ATOM 642 C C . VAL A 1 87 ? -13.159 -2.520 5.145 1.00 94.88 87 VAL A C 1
ATOM 644 O O . VAL A 1 87 ? -14.129 -3.179 5.508 1.00 94.88 87 VAL A O 1
ATOM 647 N N . ASP A 1 88 ? -13.111 -1.188 5.208 1.00 93.12 88 ASP A N 1
ATOM 648 C CA . ASP A 1 88 ? -14.220 -0.376 5.737 1.00 93.12 88 ASP A CA 1
ATOM 649 C C . ASP A 1 88 ? -15.206 0.031 4.632 1.00 93.12 88 ASP A C 1
ATOM 651 O O . ASP A 1 88 ? -16.418 -0.080 4.803 1.00 93.12 88 ASP A O 1
ATOM 655 N N . THR A 1 89 ? -14.681 0.443 3.472 1.00 92.12 89 THR A N 1
ATOM 656 C CA . THR A 1 89 ? -15.464 0.932 2.329 1.00 92.12 89 THR A CA 1
ATOM 657 C C . THR A 1 89 ? -14.940 0.325 1.028 1.00 92.12 89 THR A C 1
ATOM 659 O O . THR A 1 89 ? -13.734 0.149 0.850 1.00 92.12 89 THR A O 1
ATOM 662 N N . ALA A 1 90 ? -15.850 0.018 0.102 1.00 88.44 90 ALA A N 1
ATOM 663 C CA . ALA A 1 90 ? -15.535 -0.332 -1.278 1.00 88.44 90 ALA A CA 1
ATOM 664 C C . ALA A 1 90 ? -16.401 0.522 -2.215 1.00 88.44 90 ALA A C 1
ATOM 666 O O . ALA A 1 90 ? -17.627 0.446 -2.161 1.00 88.44 90 ALA A O 1
ATOM 667 N N . GLU A 1 91 ? -15.756 1.331 -3.051 1.00 83.19 91 GLU A N 1
ATOM 668 C CA . GLU A 1 91 ? -16.407 2.213 -4.027 1.00 83.19 91 GLU A CA 1
ATOM 669 C C . GLU A 1 91 ? -16.173 1.675 -5.445 1.00 83.19 91 GLU A C 1
ATOM 671 O O . GLU A 1 91 ? -15.113 1.104 -5.723 1.00 83.19 91 GLU A O 1
ATOM 676 N N . VAL A 1 92 ? -17.175 1.819 -6.322 1.00 73.00 92 VAL A N 1
ATOM 677 C CA . VAL A 1 92 ? -17.185 1.292 -7.701 1.00 73.00 92 VAL A CA 1
ATOM 678 C C . VAL A 1 92 ? -17.550 2.386 -8.689 1.00 73.00 92 VAL A C 1
ATOM 680 O O . VAL A 1 92 ? -18.480 3.159 -8.368 1.00 73.00 92 VAL A O 1
#

Radius of gyration: 12.53 Å; chains: 1; bounding box: 33×26×30 Å

Secondary structure (DSSP, 8-state):
-TTTEEEEEEEHHHHHHHHTTGGG-TTTTSEEEEE-SS--STTSTTPEEE-S-HHHHHHHHHHSSSSEEEEEE-HHHHHHHHHTT-------

Foldseek 3Di:
DLVQDQAEEEEDVLQVVLVVVPPPRSCVNGAYEYACQPDDCVNPPNYHYRNDDVLVVLVVVVVDPDGDYHHPDDPVSVVVCVVSVNDDDDDD